Protein AF-A0A4U1FEC2-F1 (afdb_monomer)

Secondary structure (DSSP, 8-state):
------------------HHHHHHHHHHHHHH-TTS-PPPPPPSS-TT-S-TT---TT-HHHHHHHHHHHHHHHHHHHHSTTGGG-HHHHHHH-

Radius of gyration: 17.86 Å; Cα contacts (8 Å, |Δi|>4): 45; chains: 1; bounding box: 40×39×57 Å

InterPro domains:
  IPR001683 Phox homology [PF00787] (12-94)
  IPR001683 Phox homology [PS50195] (1-94)
  IPR001683 Phox homology [SM00312] (3-9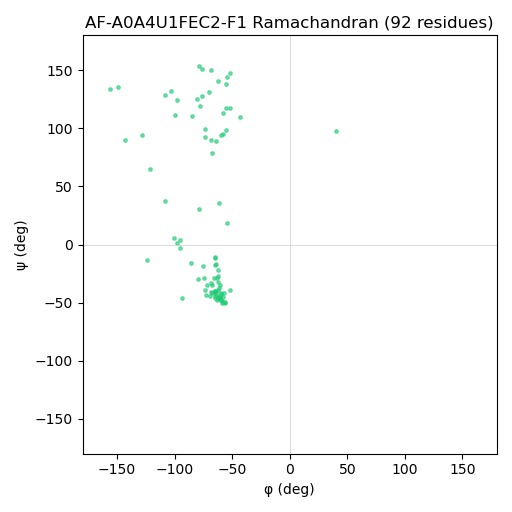4)
  IPR034783 Sorting nexin-4 [PTHR46596] (5-94)
  IPR036871 PX domain superfamily [G3DSA:3.30.1520.10] (3-94)
  IPR036871 PX domain superfamily [SSF64268] (15-94)

Organism: Monodon monoceros (NCBI:txid40151)

pLDDT: mean 80.87, std 20.53, range [38.09, 98.44]

Structure (mmCIF, N/CA/C/O backbone):
data_AF-A0A4U1FEC2-F1
#
_entry.id   AF-A0A4U1FEC2-F1
#
loop_
_atom_site.group_PDB
_atom_site.id
_atom_site.type_symbol
_atom_site.label_atom_id
_atom_site.label_alt_id
_atom_site.label_comp_id
_atom_site.label_asym_id
_atom_site.label_entity_id
_atom_site.label_seq_id
_atom_site.pdbx_PDB_ins_code
_atom_site.Cartn_x
_atom_site.Cartn_y
_atom_site.Cartn_z
_atom_site.occupancy
_atom_site.B_iso_or_equiv
_atom_site.auth_seq_id
_atom_site.auth_comp_id
_atom_site.auth_asym_id
_atom_site.auth_atom_id
_atom_site.pdbx_PDB_model_num
ATOM 1 N N . SER A 1 1 ? 24.495 26.136 31.543 1.00 50.31 1 SER A N 1
ATOM 2 C CA . SER A 1 1 ? 23.530 26.829 30.668 1.00 50.31 1 SER A CA 1
ATOM 3 C C . SER A 1 1 ? 24.269 27.155 29.385 1.00 50.31 1 SER A C 1
ATOM 5 O O . SER A 1 1 ? 25.246 27.876 29.470 1.00 50.31 1 SER A O 1
ATOM 7 N N . VAL A 1 2 ? 24.000 26.573 28.222 1.00 38.09 2 VAL A N 1
ATOM 8 C CA . VAL A 1 2 ? 22.721 26.223 27.596 1.00 38.09 2 VAL A CA 1
ATOM 9 C C . VAL A 1 2 ? 22.938 24.972 26.727 1.00 38.09 2 VAL A C 1
ATOM 11 O O . VAL A 1 2 ? 23.944 24.884 26.029 1.00 38.09 2 VAL A O 1
ATOM 14 N N . GLU A 1 3 ? 22.015 24.013 26.809 1.00 46.22 3 GLU A N 1
ATOM 15 C CA . GLU A 1 3 ? 21.905 22.831 25.940 1.00 46.22 3 GLU A CA 1
ATOM 16 C C . GLU A 1 3 ? 21.646 23.256 24.494 1.00 46.22 3 GLU A C 1
ATOM 18 O O . GLU A 1 3 ? 20.819 24.138 24.308 1.00 46.22 3 GLU A O 1
ATOM 23 N N . HIS A 1 4 ? 22.242 22.610 23.487 1.00 40.81 4 HIS A N 1
ATOM 24 C CA . HIS A 1 4 ? 21.643 22.548 22.148 1.00 40.81 4 HIS A CA 1
ATOM 25 C C . HIS A 1 4 ? 21.893 21.170 21.509 1.00 40.81 4 HIS A C 1
ATOM 27 O O . HIS A 1 4 ? 22.903 20.941 20.857 1.00 40.81 4 HIS A O 1
ATOM 33 N N . ILE A 1 5 ? 20.933 20.280 21.782 1.00 43.12 5 ILE A N 1
ATOM 34 C CA . ILE A 1 5 ? 20.288 19.307 20.884 1.00 43.12 5 ILE A CA 1
ATOM 35 C C . ILE A 1 5 ? 21.207 18.590 19.882 1.00 43.12 5 ILE A C 1
ATOM 37 O O . ILE A 1 5 ? 21.458 19.079 18.780 1.00 43.12 5 ILE A O 1
ATOM 41 N N . ASP A 1 6 ? 21.611 17.371 20.249 1.00 44.56 6 ASP A N 1
ATOM 42 C CA . ASP A 1 6 ? 22.074 16.363 19.301 1.00 44.56 6 ASP A CA 1
ATOM 43 C C . ASP A 1 6 ? 21.028 16.206 18.196 1.00 44.56 6 ASP A C 1
ATOM 45 O O . ASP A 1 6 ? 19.879 15.820 18.437 1.00 44.56 6 ASP A O 1
ATOM 49 N N . GLY A 1 7 ? 21.437 16.527 16.971 1.00 46.88 7 GLY A N 1
ATOM 50 C CA . GLY A 1 7 ? 20.705 16.170 15.774 1.00 46.88 7 GLY A CA 1
ATOM 51 C C . GLY A 1 7 ? 20.598 14.655 15.719 1.00 46.88 7 GLY A C 1
ATOM 52 O O . GLY A 1 7 ? 21.500 13.982 15.223 1.00 46.88 7 GLY A O 1
ATOM 53 N N . GLN A 1 8 ? 19.487 14.118 16.225 1.00 40.59 8 GLN A N 1
ATOM 54 C CA . GLN A 1 8 ? 19.022 12.799 15.842 1.00 40.59 8 GLN A CA 1
ATOM 55 C C . GLN A 1 8 ? 18.840 12.842 14.327 1.00 40.59 8 GLN A C 1
ATOM 57 O O . GLN A 1 8 ? 17.817 13.288 13.811 1.00 40.59 8 GLN A O 1
ATOM 62 N N . SER A 1 9 ? 19.878 12.405 13.615 1.00 44.50 9 SER A N 1
ATOM 63 C CA . SER A 1 9 ? 19.731 11.796 12.308 1.00 44.50 9 SER A CA 1
ATOM 64 C C . SER A 1 9 ? 18.552 10.849 12.449 1.00 44.50 9 SER A C 1
ATOM 66 O O . SER A 1 9 ? 18.631 9.885 13.215 1.00 44.50 9 SER A O 1
ATOM 68 N N . VAL A 1 10 ? 17.426 11.180 11.816 1.00 54.66 10 VAL A N 1
ATOM 69 C CA . VAL A 1 10 ? 16.381 10.199 11.571 1.00 54.66 10 VAL A CA 1
ATOM 70 C C . VAL A 1 10 ? 17.097 9.083 10.835 1.00 54.66 10 VAL A C 1
ATOM 72 O O . VAL A 1 10 ? 17.433 9.213 9.661 1.00 54.66 10 VAL A O 1
ATOM 75 N N . LEU A 1 11 ? 17.465 8.040 11.573 1.00 55.62 11 LEU A N 1
ATOM 76 C CA . LEU A 1 11 ? 17.991 6.821 11.007 1.00 55.62 11 LEU A CA 1
ATOM 77 C C . LEU A 1 11 ? 16.818 6.290 10.200 1.00 55.62 11 LEU A C 1
ATOM 79 O O . LEU A 1 11 ? 15.937 5.626 10.739 1.00 55.62 11 LEU A O 1
ATOM 83 N N . THR A 1 12 ? 16.725 6.694 8.935 1.00 57.00 12 THR A N 1
ATOM 84 C CA . THR A 1 12 ? 15.837 6.070 7.972 1.00 57.00 12 THR A CA 1
ATOM 85 C C . THR A 1 12 ? 16.430 4.692 7.768 1.00 57.00 12 THR A C 1
ATOM 87 O O . THR A 1 12 ? 17.219 4.476 6.849 1.00 57.00 12 THR A O 1
ATOM 90 N N . ASP A 1 13 ? 16.169 3.805 8.723 1.00 63.50 13 ASP A N 1
ATOM 91 C CA . ASP A 1 13 ? 16.556 2.418 8.633 1.00 63.50 13 ASP A CA 1
ATOM 92 C C . ASP A 1 13 ? 15.883 1.908 7.365 1.00 63.50 13 ASP A C 1
ATOM 94 O O . ASP A 1 13 ? 14.661 1.986 7.204 1.00 63.50 13 ASP A O 1
ATOM 98 N N . SER A 1 14 ? 16.689 1.566 6.365 1.00 66.94 14 SER A N 1
ATOM 99 C CA . SER A 1 14 ? 16.162 1.178 5.068 1.00 66.94 14 SER A CA 1
ATOM 100 C C . SER A 1 14 ? 15.571 -0.219 5.227 1.00 66.94 14 SER A C 1
ATOM 102 O O . SER A 1 14 ? 16.286 -1.218 5.128 1.00 66.94 14 SER A O 1
ATOM 104 N N . LEU A 1 15 ? 14.277 -0.295 5.528 1.00 81.25 15 LEU A N 1
ATOM 105 C CA . LEU A 1 15 ? 13.584 -1.563 5.706 1.00 81.25 15 LEU A CA 1
ATOM 106 C C . LEU A 1 15 ? 13.276 -2.183 4.355 1.00 81.25 15 LEU A C 1
ATOM 108 O O . LEU A 1 15 ? 12.529 -1.650 3.532 1.00 81.25 15 LEU A O 1
ATOM 112 N N . TRP A 1 16 ? 13.835 -3.364 4.147 1.00 86.69 16 TRP A N 1
ATOM 113 C CA . TRP A 1 16 ? 13.597 -4.146 2.950 1.00 86.69 16 TRP A CA 1
ATOM 114 C C . TRP A 1 16 ? 12.325 -4.971 3.132 1.00 86.69 16 TRP A C 1
ATOM 116 O O . TRP A 1 16 ? 12.305 -5.928 3.904 1.00 86.69 16 TRP A O 1
ATOM 126 N N . ARG A 1 17 ? 11.266 -4.617 2.396 1.00 91.12 17 ARG A N 1
ATOM 127 C CA . ARG A 1 17 ?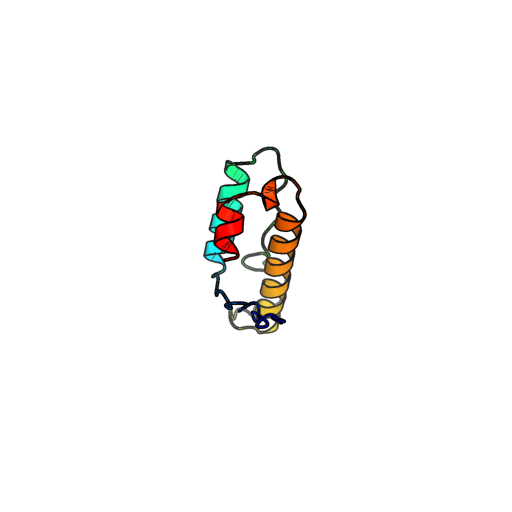 10.005 -5.373 2.342 1.00 91.12 17 ARG A CA 1
ATOM 128 C C . ARG A 1 17 ? 9.863 -6.067 0.992 1.00 91.12 17 ARG A C 1
ATOM 130 O O . ARG A 1 17 ? 9.980 -5.447 -0.066 1.00 91.12 17 ARG A O 1
ATOM 137 N N . ARG A 1 18 ? 9.597 -7.369 1.010 1.00 91.56 18 ARG A N 1
ATOM 138 C CA . ARG A 1 18 ? 9.329 -8.176 -0.186 1.00 91.56 18 ARG A CA 1
ATOM 139 C C . ARG A 1 18 ? 7.919 -7.914 -0.695 1.00 91.56 18 ARG A C 1
ATOM 141 O O . ARG A 1 18 ? 7.000 -7.687 0.083 1.00 91.56 18 ARG A O 1
ATOM 148 N N . TYR A 1 19 ? 7.710 -8.065 -2.003 1.00 91.38 19 TYR A N 1
ATOM 149 C CA . TYR A 1 19 ? 6.389 -7.907 -2.629 1.00 91.38 19 TYR A CA 1
ATOM 150 C C . TYR A 1 19 ? 5.287 -8.745 -1.951 1.00 91.38 19 TYR A C 1
ATOM 152 O O . TYR A 1 19 ? 4.179 -8.261 -1.756 1.00 91.38 19 TYR A O 1
ATOM 160 N N . SER A 1 20 ? 5.593 -9.974 -1.525 1.00 93.50 20 SER A N 1
ATOM 161 C CA . SER A 1 20 ? 4.635 -10.831 -0.812 1.00 93.50 20 SER A CA 1
ATOM 162 C C . SER A 1 20 ? 4.179 -10.253 0.533 1.00 93.50 20 SER A C 1
ATOM 164 O O . SER A 1 20 ? 3.062 -10.516 0.968 1.00 93.50 20 SER A O 1
ATOM 166 N N . GLU A 1 21 ? 5.016 -9.454 1.198 1.00 96.12 21 GLU A N 1
ATOM 167 C CA . GLU A 1 21 ? 4.634 -8.760 2.433 1.00 96.12 21 GLU A CA 1
ATOM 168 C C . GLU A 1 21 ? 3.644 -7.625 2.134 1.00 96.12 21 GLU A C 1
ATOM 170 O O . GLU A 1 21 ? 2.699 -7.421 2.894 1.00 96.12 21 GLU A O 1
ATOM 175 N N . PHE A 1 22 ? 3.783 -6.946 0.989 1.00 96.94 22 PHE A N 1
ATOM 176 C CA . PHE A 1 22 ? 2.772 -5.998 0.513 1.00 96.94 22 PHE A CA 1
ATOM 177 C C . PHE A 1 22 ? 1.447 -6.696 0.178 1.00 96.94 22 PHE A C 1
ATOM 179 O O . PHE A 1 22 ? 0.385 -6.165 0.506 1.00 96.94 22 PHE A O 1
ATOM 186 N N . GLU A 1 23 ? 1.483 -7.888 -0.439 1.00 96.12 23 GLU A N 1
ATOM 187 C CA . GLU A 1 23 ? 0.277 -8.700 -0.685 1.00 96.12 23 GLU A CA 1
ATOM 188 C C . GLU A 1 23 ? -0.442 -9.018 0.634 1.00 96.12 23 GLU A C 1
ATOM 190 O O . GLU A 1 23 ? -1.658 -8.839 0.736 1.00 96.12 23 GLU A O 1
ATOM 195 N N . LEU A 1 24 ? 0.311 -9.423 1.663 1.00 97.44 24 LEU A N 1
ATOM 196 C CA . LEU A 1 24 ? -0.234 -9.714 2.988 1.00 97.44 24 LEU A CA 1
ATOM 197 C C . LEU A 1 24 ? -0.855 -8.473 3.640 1.00 97.44 24 LEU A C 1
ATOM 199 O O . LEU A 1 24 ? -1.995 -8.542 4.101 1.00 97.44 24 LEU A O 1
ATOM 203 N N . LEU A 1 25 ? -0.146 -7.340 3.631 1.00 98.06 25 LEU A N 1
ATOM 204 C CA . LEU A 1 25 ? -0.650 -6.073 4.162 1.00 98.06 25 LEU 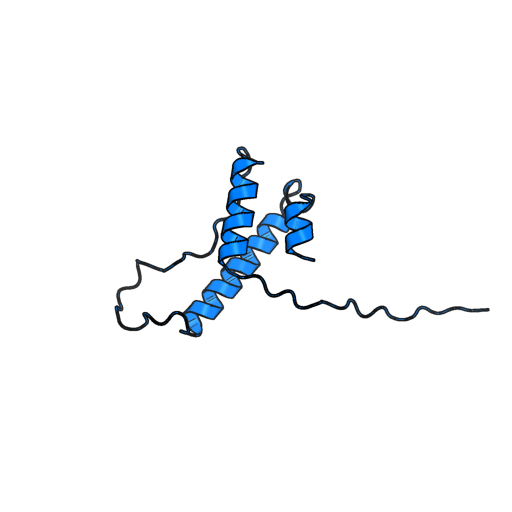A CA 1
ATOM 205 C C . LEU A 1 25 ? -1.951 -5.663 3.463 1.00 98.06 25 LEU A C 1
ATOM 207 O O . LEU A 1 25 ? -2.943 -5.365 4.126 1.00 98.06 25 LEU A O 1
ATOM 211 N N . ARG A 1 26 ? -1.986 -5.687 2.126 1.00 97.56 26 ARG A N 1
ATOM 212 C CA . ARG A 1 26 ? -3.191 -5.330 1.369 1.00 97.56 26 ARG A CA 1
ATOM 213 C C . ARG A 1 26 ? -4.367 -6.247 1.704 1.00 97.56 26 ARG A C 1
ATOM 215 O O . ARG A 1 26 ? -5.479 -5.755 1.879 1.00 97.56 26 ARG A O 1
ATOM 222 N N . ASN A 1 27 ? -4.140 -7.556 1.788 1.00 97.94 27 ASN A N 1
ATOM 223 C CA . ASN A 1 27 ? -5.193 -8.516 2.122 1.00 97.94 27 ASN A CA 1
ATOM 224 C C . ASN A 1 27 ? -5.738 -8.288 3.534 1.00 97.94 27 ASN A C 1
ATOM 226 O O . ASN A 1 27 ? -6.952 -8.285 3.721 1.00 97.94 27 ASN A O 1
ATOM 230 N N . TYR A 1 28 ? -4.858 -8.034 4.504 1.00 98.44 28 TYR A N 1
ATOM 231 C CA . TYR A 1 28 ? -5.261 -7.644 5.853 1.00 98.44 28 TYR A CA 1
ATOM 232 C C . TYR A 1 28 ? -6.150 -6.390 5.830 1.00 98.44 28 TYR A C 1
ATOM 234 O O . TYR A 1 28 ? -7.247 -6.413 6.387 1.00 98.44 28 TYR A O 1
ATOM 242 N N . LEU A 1 29 ? -5.728 -5.331 5.128 1.00 98.06 29 LEU A N 1
ATOM 243 C CA . LEU A 1 29 ? -6.492 -4.083 5.046 1.00 98.06 29 LEU A CA 1
ATOM 244 C C . LEU A 1 29 ? -7.865 -4.290 4.391 1.00 98.06 29 LEU A C 1
ATOM 246 O O . LEU A 1 29 ? -8.846 -3.720 4.855 1.00 98.06 29 LEU A O 1
ATOM 250 N N . LEU A 1 30 ? -7.958 -5.122 3.350 1.00 97.75 30 LEU A N 1
ATOM 251 C CA . LEU A 1 30 ? -9.231 -5.439 2.691 1.00 97.75 30 LEU A CA 1
ATOM 252 C C . LEU A 1 30 ? -10.207 -6.171 3.617 1.00 97.75 30 LEU A C 1
ATOM 254 O O . LEU A 1 30 ? -11.401 -5.883 3.599 1.00 97.75 30 LEU A O 1
ATOM 258 N N . VAL A 1 31 ? -9.706 -7.119 4.411 1.00 98.06 31 VAL A N 1
ATOM 259 C CA . VAL A 1 31 ? -10.533 -7.903 5.338 1.00 98.06 31 VAL A CA 1
ATOM 260 C C . VAL A 1 31 ? -10.975 -7.056 6.529 1.00 98.06 31 VAL A C 1
ATOM 262 O O . VAL A 1 31 ? -12.132 -7.124 6.933 1.00 98.06 31 VAL A O 1
ATOM 265 N N . TYR A 1 32 ? -10.068 -6.256 7.091 1.00 98.00 32 TYR A N 1
ATOM 266 C CA . TYR A 1 32 ? -10.340 -5.477 8.297 1.00 98.00 32 TYR A CA 1
ATOM 267 C C . TYR A 1 32 ? -11.138 -4.195 8.012 1.00 98.00 32 TYR A C 1
ATOM 269 O O . TYR A 1 32 ? -11.926 -3.752 8.847 1.00 98.00 32 TYR A O 1
ATOM 277 N N . TYR A 1 33 ? -10.983 -3.620 6.817 1.00 97.81 33 TYR A N 1
ATOM 278 C CA . TYR A 1 33 ? -11.670 -2.402 6.393 1.00 97.81 33 TYR A CA 1
ATOM 279 C C . TYR A 1 33 ? -12.522 -2.635 5.128 1.00 97.81 33 TYR A C 1
ATOM 281 O O . TYR A 1 33 ? -12.268 -2.013 4.095 1.00 97.81 33 TYR A O 1
ATOM 289 N N . PRO A 1 34 ? -13.578 -3.473 5.183 1.00 96.50 34 PRO A N 1
ATOM 290 C CA . PRO A 1 34 ? -14.343 -3.893 3.999 1.00 96.50 34 PRO A CA 1
ATOM 291 C C . PRO A 1 34 ? -15.092 -2.752 3.290 1.00 96.50 34 PRO A C 1
ATOM 293 O O . PRO A 1 34 ? -15.503 -2.894 2.141 1.00 96.50 34 PRO A O 1
ATOM 296 N N . HIS A 1 35 ? -15.282 -1.616 3.965 1.00 96.62 35 HIS A N 1
ATOM 297 C CA . HIS A 1 35 ? -15.930 -0.422 3.410 1.00 96.62 35 HIS A CA 1
ATOM 298 C C . HIS A 1 35 ? -14.937 0.609 2.856 1.00 96.62 35 HIS A C 1
ATOM 300 O O . HIS A 1 35 ? -15.358 1.637 2.329 1.00 96.62 35 HIS A O 1
ATOM 306 N N . ILE A 1 36 ? -13.630 0.364 2.985 1.00 97.25 36 ILE A N 1
ATOM 307 C CA . ILE A 1 36 ? -12.583 1.258 2.492 1.00 97.25 36 ILE A CA 1
ATOM 308 C C . ILE A 1 36 ? -12.006 0.678 1.205 1.00 97.25 36 ILE A C 1
ATOM 310 O O . ILE A 1 36 ? -11.631 -0.491 1.129 1.00 97.25 36 ILE A O 1
ATOM 314 N N . VAL A 1 37 ? -11.884 1.524 0.183 1.00 96.31 37 VAL A N 1
ATOM 315 C CA . VAL A 1 37 ? -11.207 1.151 -1.059 1.00 96.31 37 VAL A CA 1
ATOM 316 C C . VAL A 1 37 ? -9.702 1.115 -0.808 1.00 96.31 37 VAL A C 1
ATOM 318 O O . VAL A 1 37 ? -9.030 2.146 -0.800 1.00 96.31 37 VAL A O 1
ATOM 321 N N . VAL A 1 38 ? -9.164 -0.087 -0.603 1.00 96.62 38 VAL A N 1
ATOM 322 C CA . VAL A 1 38 ? -7.719 -0.292 -0.454 1.00 96.62 38 VAL A CA 1
ATOM 323 C C . VAL A 1 38 ? -7.048 -0.209 -1.833 1.00 96.62 38 VAL A C 1
ATOM 325 O O . VAL A 1 38 ? -7.474 -0.921 -2.752 1.00 96.62 38 VAL A O 1
ATOM 328 N N . PRO A 1 39 ? -5.994 0.614 -2.009 1.00 95.81 39 PRO A N 1
ATOM 329 C CA . PRO A 1 39 ? -5.309 0.752 -3.290 1.00 95.81 39 PRO A CA 1
ATOM 330 C C . PRO A 1 39 ? -4.827 -0.603 -3.847 1.00 95.81 39 PRO A C 1
ATOM 332 O O . PRO A 1 39 ? -4.430 -1.490 -3.081 1.00 95.81 39 PRO A O 1
ATOM 335 N N . PRO A 1 40 ? -4.859 -0.807 -5.174 1.00 93.88 40 PRO A N 1
ATOM 336 C CA . PRO A 1 40 ? -4.286 -2.001 -5.782 1.00 93.88 40 PRO A CA 1
ATOM 337 C C . PRO A 1 40 ? -2.758 -1.985 -5.655 1.00 93.88 40 PRO A C 1
ATOM 339 O O . PRO A 1 40 ? -2.136 -0.922 -5.653 1.00 93.88 40 PRO A O 1
ATOM 342 N N . LEU A 1 41 ? -2.154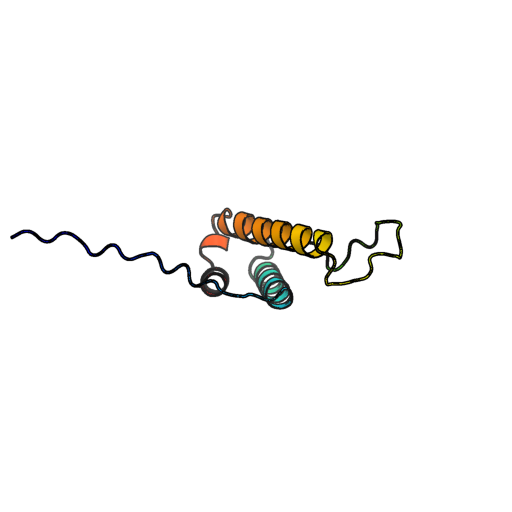 -3.170 -5.575 1.00 93.94 41 LEU A N 1
ATOM 343 C CA . LEU A 1 41 ? -0.712 -3.318 -5.774 1.00 93.94 41 LEU A CA 1
ATOM 344 C C . LEU A 1 41 ? -0.402 -3.285 -7.275 1.00 93.94 41 LEU A C 1
ATOM 346 O O . LEU A 1 41 ? -1.265 -3.672 -8.069 1.00 93.94 41 LEU A O 1
ATOM 350 N N . PRO A 1 42 ? 0.812 -2.871 -7.683 1.00 87.94 42 PRO A N 1
ATOM 351 C CA . PRO A 1 42 ? 1.247 -3.064 -9.060 1.00 87.94 42 PRO A CA 1
ATOM 352 C C . PRO A 1 42 ? 1.142 -4.549 -9.418 1.00 87.94 42 PRO A C 1
ATOM 354 O O . PRO A 1 42 ? 1.464 -5.413 -8.594 1.00 87.94 42 PRO A O 1
ATOM 357 N N . GLU A 1 43 ? 0.655 -4.833 -10.626 1.00 71.19 43 GLU A N 1
ATOM 358 C CA . GLU A 1 43 ? 0.375 -6.192 -11.085 1.00 71.19 43 GLU A CA 1
ATOM 359 C C . GLU A 1 43 ? 1.580 -7.119 -10.904 1.00 71.19 43 GLU A C 1
ATOM 361 O O . GLU A 1 43 ? 2.747 -6.730 -11.037 1.00 71.19 43 GLU A O 1
ATOM 366 N N . LYS A 1 44 ? 1.289 -8.394 -10.632 1.00 63.97 44 LYS A N 1
ATOM 367 C CA . LYS A 1 44 ? 2.330 -9.417 -10.521 1.00 63.97 44 LYS A CA 1
ATOM 368 C C . LYS A 1 44 ? 3.069 -9.570 -11.855 1.00 63.97 44 LYS A C 1
ATOM 370 O O . LYS A 1 44 ? 4.276 -9.818 -11.834 1.00 63.97 44 LYS A O 1
ATOM 375 N N . ARG A 1 45 ? 2.359 -9.364 -12.978 1.00 56.78 45 ARG A N 1
ATOM 376 C CA . ARG A 1 45 ? 2.837 -9.328 -14.368 1.00 56.78 45 ARG A CA 1
ATOM 377 C C . ARG A 1 45 ? 1.858 -8.513 -15.215 1.00 56.78 45 ARG A C 1
ATOM 379 O O . ARG A 1 45 ? 0.665 -8.771 -15.131 1.00 56.78 45 ARG A O 1
ATOM 386 N N . ALA A 1 46 ? 2.362 -7.604 -16.047 1.00 49.91 46 ALA A N 1
ATOM 387 C CA . ALA A 1 46 ? 1.567 -7.017 -17.119 1.00 49.91 46 ALA A CA 1
ATOM 388 C C . ALA A 1 46 ? 1.292 -8.112 -18.162 1.00 49.91 46 ALA A C 1
ATOM 390 O O . ALA A 1 46 ? 2.088 -8.322 -19.073 1.00 49.91 46 ALA A O 1
ATOM 391 N N . GLU A 1 47 ? 0.195 -8.853 -18.014 1.00 50.34 47 GLU A N 1
ATOM 392 C CA . GLU A 1 47 ? -0.211 -9.882 -18.987 1.00 50.34 47 GLU A CA 1
ATOM 393 C C . GLU A 1 47 ? -0.567 -9.287 -20.364 1.00 50.34 47 GLU A C 1
ATOM 395 O O . GLU A 1 47 ? -0.660 -10.018 -21.347 1.00 50.34 47 GLU A O 1
ATOM 400 N N . PHE A 1 48 ? -0.688 -7.959 -20.470 1.00 47.88 48 PHE A N 1
ATOM 401 C CA . PHE A 1 48 ? -1.163 -7.266 -21.668 1.00 47.88 48 PHE A CA 1
ATOM 402 C C . PHE A 1 48 ? -0.090 -6.644 -22.576 1.00 47.88 48 PHE A C 1
ATOM 404 O O . PHE A 1 48 ? -0.449 -5.999 -23.561 1.00 47.88 48 PHE A O 1
ATOM 411 N N . VAL A 1 49 ? 1.213 -6.837 -22.330 1.00 49.09 49 VAL A N 1
ATOM 412 C CA . VAL A 1 49 ? 2.247 -6.301 -23.239 1.00 49.09 49 VAL A CA 1
ATOM 413 C C . VAL A 1 49 ? 2.758 -7.392 -24.182 1.00 49.09 49 VAL A C 1
ATOM 415 O O . VAL A 1 49 ? 3.436 -8.336 -23.790 1.00 49.09 49 VAL A O 1
ATOM 418 N N . TRP A 1 50 ? 2.412 -7.211 -25.454 1.00 48.75 50 TRP A N 1
ATOM 419 C CA . TRP A 1 50 ? 2.568 -8.046 -26.652 1.00 48.75 50 TRP A CA 1
ATOM 420 C C . TRP A 1 50 ? 3.994 -8.536 -27.010 1.00 48.75 50 TRP A C 1
ATOM 422 O O . TRP A 1 50 ? 4.234 -8.954 -28.139 1.00 48.75 50 TRP A O 1
ATOM 432 N N . HIS A 1 51 ? 4.965 -8.531 -26.096 1.00 46.59 51 HIS A N 1
ATOM 433 C CA . HIS A 1 51 ? 6.326 -8.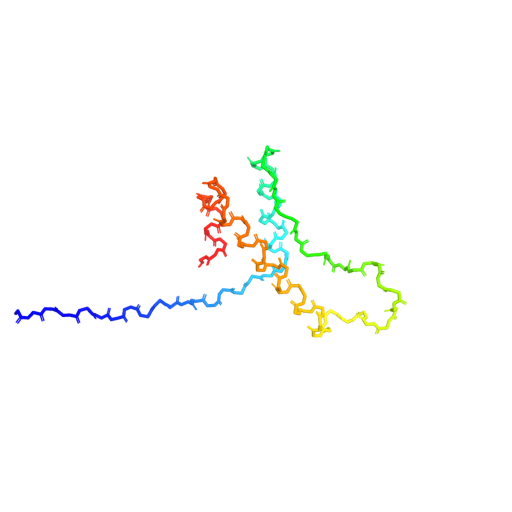996 -26.375 1.00 46.59 51 HIS A CA 1
ATOM 434 C C . HIS A 1 51 ? 6.796 -10.019 -25.339 1.00 46.59 51 HIS A C 1
ATOM 436 O O . HIS A 1 51 ? 7.372 -9.702 -24.302 1.00 46.59 51 HIS A O 1
ATOM 442 N N . LYS A 1 52 ? 6.592 -11.292 -25.692 1.00 46.84 52 LYS A N 1
ATOM 443 C CA . LYS A 1 52 ? 7.096 -12.521 -25.052 1.00 46.84 52 LYS A CA 1
ATOM 444 C C . LYS A 1 52 ? 8.641 -12.649 -25.036 1.00 46.84 52 LYS A C 1
ATOM 446 O O . LYS A 1 52 ? 9.162 -13.748 -25.184 1.00 46.84 52 LYS A O 1
ATOM 451 N N . LEU A 1 53 ? 9.388 -11.555 -24.870 1.00 49.44 53 LEU A N 1
ATOM 452 C CA . LEU A 1 53 ? 10.859 -11.569 -24.827 1.00 49.44 53 LEU A CA 1
ATOM 453 C C . LEU A 1 53 ? 11.461 -10.953 -23.551 1.00 49.44 53 LEU A C 1
ATOM 455 O O . LEU A 1 53 ? 12.618 -11.228 -23.263 1.00 49.44 53 LEU A O 1
ATOM 459 N N . SER A 1 54 ? 10.685 -10.232 -22.733 1.00 48.16 54 SER A N 1
ATOM 460 C CA . SER A 1 54 ? 11.177 -9.571 -21.504 1.00 48.16 54 SER A CA 1
ATOM 461 C C . SER A 1 54 ? 10.678 -10.251 -20.223 1.00 48.16 54 SER A C 1
ATOM 463 O O . SER A 1 54 ? 10.308 -9.601 -19.251 1.00 48.16 54 SER A O 1
ATOM 465 N N . ALA A 1 55 ? 10.598 -11.583 -20.229 1.00 53.00 55 ALA A N 1
ATOM 466 C CA . ALA A 1 55 ? 10.091 -12.391 -19.117 1.00 53.00 55 ALA A CA 1
ATOM 467 C C . ALA A 1 55 ? 11.118 -12.590 -17.982 1.00 53.00 55 ALA A C 1
ATOM 469 O O . ALA A 1 55 ? 11.108 -13.631 -17.324 1.00 53.00 55 ALA A O 1
ATOM 470 N N . ASP A 1 56 ? 12.008 -11.622 -17.759 1.00 61.22 56 ASP A N 1
ATOM 471 C CA . ASP A 1 56 ? 12.957 -11.663 -16.653 1.00 61.22 56 ASP A CA 1
ATOM 472 C C . ASP A 1 56 ? 12.416 -10.831 -15.485 1.00 61.22 56 ASP A C 1
ATOM 474 O O . ASP A 1 56 ? 12.111 -9.649 -15.623 1.00 61.22 56 ASP A O 1
ATOM 478 N N . ASN A 1 57 ? 12.294 -11.445 -14.306 1.00 64.88 57 ASN A N 1
ATOM 479 C CA . ASN A 1 57 ? 11.901 -10.726 -13.092 1.00 64.88 57 ASN A CA 1
ATOM 480 C C . ASN A 1 57 ? 12.960 -9.689 -12.668 1.00 64.88 57 ASN A C 1
ATOM 482 O O . ASN A 1 57 ? 12.680 -8.893 -11.771 1.00 64.88 57 ASN A O 1
ATOM 486 N N . MET A 1 58 ? 14.149 -9.734 -13.278 1.00 69.38 58 MET A N 1
ATOM 487 C CA . MET A 1 58 ? 15.250 -8.787 -13.115 1.00 69.38 58 MET A CA 1
ATOM 488 C C . MET A 1 58 ? 15.275 -7.690 -14.193 1.00 69.38 58 MET A C 1
ATOM 490 O O . MET A 1 58 ? 16.202 -6.884 -14.190 1.00 69.38 58 MET A O 1
ATOM 494 N N . ASP A 1 59 ? 14.288 -7.634 -15.099 1.00 81.38 59 ASP A N 1
ATOM 495 C CA . ASP A 1 59 ? 14.156 -6.524 -16.050 1.00 81.38 59 ASP A CA 1
ATOM 496 C C . ASP A 1 59 ? 14.097 -5.187 -15.279 1.00 81.38 59 ASP A C 1
ATOM 498 O O . ASP A 1 59 ? 13.179 -4.993 -14.470 1.00 81.38 59 ASP A O 1
ATOM 502 N N . PRO A 1 60 ? 15.063 -4.268 -15.469 1.00 83.62 60 PRO A N 1
ATOM 503 C CA . PRO A 1 60 ? 15.162 -3.051 -14.666 1.00 83.62 60 PRO A CA 1
ATOM 504 C C . PRO A 1 60 ? 13.914 -2.173 -14.795 1.00 83.62 60 PRO A C 1
ATOM 506 O O . PRO A 1 60 ? 13.459 -1.604 -13.802 1.00 83.62 60 PRO A O 1
ATOM 509 N N . ASP A 1 61 ? 13.301 -2.134 -15.978 1.00 83.31 61 ASP A N 1
ATOM 510 C CA . ASP A 1 61 ? 12.072 -1.382 -16.213 1.00 83.31 61 ASP A CA 1
ATOM 511 C C . ASP A 1 61 ? 10.891 -1.965 -15.424 1.00 83.31 61 ASP A C 1
ATOM 513 O O . ASP A 1 61 ? 10.066 -1.237 -14.865 1.00 83.31 61 ASP A O 1
ATOM 517 N N . PHE A 1 62 ? 10.786 -3.292 -15.358 1.00 82.31 62 PHE A N 1
ATOM 518 C CA . PHE A 1 62 ? 9.796 -3.974 -14.532 1.00 82.31 62 PHE A CA 1
ATOM 519 C C . PHE A 1 62 ? 10.018 -3.730 -13.039 1.00 82.31 62 PHE A C 1
ATOM 521 O O . PHE A 1 62 ? 9.054 -3.444 -12.320 1.00 82.31 62 PHE A O 1
ATOM 528 N N . VAL A 1 63 ? 11.267 -3.817 -12.580 1.00 85.12 63 VAL A N 1
ATOM 529 C CA . VAL A 1 63 ? 11.637 -3.549 -11.186 1.00 85.12 6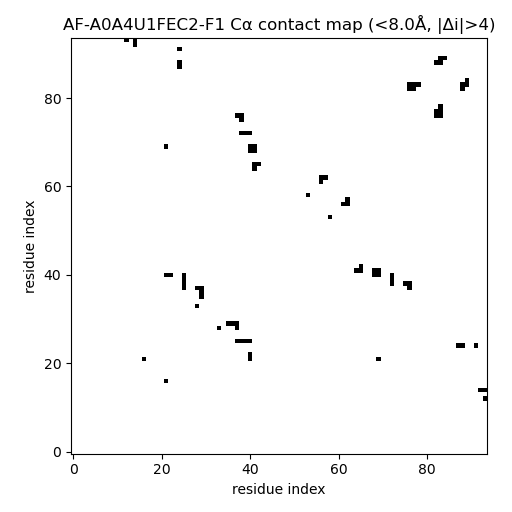3 VAL A CA 1
ATOM 530 C C . VAL A 1 63 ? 11.281 -2.112 -10.807 1.00 85.12 63 VAL A C 1
ATOM 532 O O . VAL A 1 63 ? 10.638 -1.907 -9.777 1.00 85.12 63 VAL A O 1
ATOM 535 N N . GLU A 1 64 ? 11.599 -1.131 -11.654 1.00 88.81 64 GLU A N 1
ATOM 536 C CA . GLU A 1 64 ? 11.316 0.279 -11.379 1.00 88.81 64 GLU A CA 1
ATOM 537 C C . GLU A 1 64 ? 9.814 0.589 -11.416 1.00 88.81 64 GLU A C 1
ATOM 539 O O . GLU A 1 64 ? 9.287 1.200 -10.485 1.00 88.81 64 GLU A O 1
ATOM 544 N N . ARG A 1 65 ? 9.069 0.081 -12.412 1.00 87.19 65 ARG A N 1
ATOM 545 C CA . ARG A 1 65 ? 7.596 0.208 -12.440 1.00 87.19 65 ARG A CA 1
ATOM 546 C C . ARG A 1 65 ? 6.955 -0.377 -11.185 1.00 87.19 65 ARG A C 1
ATOM 548 O O . ARG A 1 65 ? 6.025 0.210 -10.626 1.00 87.19 65 ARG A O 1
ATOM 555 N N . ARG A 1 66 ? 7.448 -1.530 -10.724 1.00 90.44 66 ARG A N 1
ATOM 556 C CA . ARG A 1 66 ? 6.981 -2.150 -9.484 1.00 90.44 66 ARG A CA 1
ATOM 557 C C . ARG A 1 66 ? 7.322 -1.285 -8.276 1.00 90.44 66 ARG A C 1
ATOM 559 O O . ARG A 1 66 ? 6.438 -1.070 -7.454 1.00 90.44 66 ARG A O 1
ATOM 566 N N . ARG A 1 67 ? 8.550 -0.773 -8.171 1.00 92.31 67 ARG A N 1
ATOM 567 C CA . ARG A 1 67 ? 8.981 0.104 -7.071 1.00 92.31 67 ARG A CA 1
ATOM 568 C C . ARG A 1 67 ? 8.073 1.332 -6.958 1.00 92.31 67 ARG A C 1
ATOM 570 O O . ARG A 1 67 ? 7.512 1.567 -5.892 1.00 92.31 67 ARG A O 1
ATOM 577 N N . ILE A 1 68 ? 7.842 2.030 -8.072 1.00 92.94 68 ILE A N 1
ATOM 578 C CA . ILE A 1 68 ? 6.943 3.194 -8.151 1.00 92.94 68 ILE A CA 1
ATOM 579 C C . ILE A 1 68 ? 5.506 2.814 -7.761 1.00 92.94 68 ILE A C 1
ATOM 581 O O . ILE A 1 68 ? 4.821 3.553 -7.054 1.00 92.94 68 ILE A O 1
ATOM 585 N N . GLY A 1 69 ? 5.015 1.657 -8.211 1.00 94.62 69 GLY A N 1
ATOM 586 C CA . GLY A 1 69 ? 3.676 1.184 -7.859 1.00 94.62 69 GLY A CA 1
ATOM 587 C C . GLY A 1 69 ? 3.516 0.879 -6.366 1.00 94.62 69 GLY A C 1
ATOM 588 O O . GLY A 1 69 ? 2.488 1.214 -5.779 1.00 94.62 69 GLY A O 1
ATOM 589 N N . LEU A 1 70 ? 4.531 0.277 -5.743 1.00 96.19 70 LEU A N 1
ATOM 590 C CA . LEU A 1 70 ? 4.545 -0.005 -4.305 1.00 96.19 70 LEU A CA 1
ATOM 591 C C . LEU A 1 70 ? 4.632 1.285 -3.481 1.00 96.19 70 LEU A C 1
ATOM 593 O O . LEU A 1 70 ? 3.910 1.427 -2.497 1.00 96.19 70 LEU A O 1
ATOM 597 N N . GLU A 1 71 ? 5.442 2.250 -3.914 1.00 95.50 71 GLU A N 1
ATOM 598 C CA . GLU A 1 71 ? 5.521 3.576 -3.296 1.00 95.50 71 GLU A CA 1
ATOM 599 C C . GLU A 1 71 ? 4.159 4.288 -3.330 1.00 95.50 71 GLU A C 1
ATOM 601 O O . GLU A 1 71 ? 3.653 4.732 -2.299 1.00 95.50 71 GLU A O 1
ATOM 606 N N . ASN A 1 72 ? 3.495 4.298 -4.489 1.00 96.75 72 ASN A N 1
ATOM 607 C CA . ASN A 1 72 ? 2.153 4.864 -4.630 1.00 96.75 72 ASN A CA 1
ATOM 608 C C . ASN A 1 72 ? 1.106 4.159 -3.757 1.00 96.75 72 ASN A C 1
ATOM 610 O O . ASN A 1 72 ? 0.207 4.817 -3.228 1.00 96.75 72 ASN A O 1
ATOM 614 N N . PHE A 1 73 ? 1.200 2.835 -3.596 1.00 97.56 73 PHE A N 1
ATOM 615 C CA . PHE A 1 73 ? 0.344 2.091 -2.672 1.00 97.56 73 PHE A CA 1
ATOM 616 C C . PHE A 1 73 ? 0.517 2.609 -1.236 1.00 97.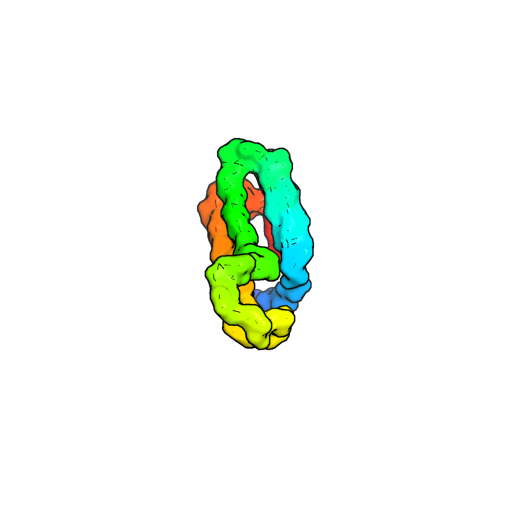56 73 PHE A C 1
ATOM 618 O O . PHE A 1 73 ? -0.479 2.968 -0.605 1.00 97.56 73 PHE A O 1
ATOM 625 N N . LEU A 1 74 ? 1.757 2.726 -0.749 1.00 97.44 74 LEU A N 1
ATOM 626 C CA . LEU A 1 74 ? 2.039 3.210 0.608 1.00 97.44 74 LEU A CA 1
ATOM 627 C C . LEU A 1 74 ? 1.561 4.646 0.814 1.00 97.44 74 LEU A C 1
ATOM 629 O O . LEU A 1 74 ? 0.880 4.919 1.800 1.00 97.44 74 LEU A O 1
ATOM 633 N N . LEU A 1 75 ? 1.850 5.543 -0.132 1.00 97.75 75 LEU A N 1
ATOM 634 C CA . LEU A 1 75 ? 1.418 6.941 -0.063 1.00 97.75 75 LEU A CA 1
ATOM 635 C C . LEU A 1 75 ? -0.107 7.059 0.009 1.00 97.75 75 LEU A C 1
ATOM 637 O O . LEU A 1 75 ? -0.636 7.826 0.812 1.00 97.75 75 LEU A O 1
ATOM 641 N N . ARG A 1 76 ? -0.837 6.266 -0.784 1.00 97.94 76 ARG A N 1
ATOM 642 C CA . ARG A 1 76 ? -2.306 6.274 -0.763 1.00 97.94 76 ARG A CA 1
ATOM 643 C C . ARG A 1 76 ? -2.868 5.724 0.544 1.00 97.94 76 ARG A C 1
ATOM 645 O O . ARG A 1 76 ? -3.794 6.326 1.085 1.00 97.94 76 ARG A O 1
ATOM 652 N N . VAL A 1 77 ? -2.302 4.642 1.080 1.00 97.94 77 VAL A N 1
ATOM 653 C CA . VAL A 1 77 ? -2.703 4.113 2.395 1.00 97.94 77 VAL A CA 1
ATOM 654 C C . VAL A 1 77 ? -2.425 5.145 3.497 1.00 97.94 77 VAL A C 1
ATOM 656 O O . VAL A 1 77 ? -3.315 5.435 4.295 1.00 97.94 77 VAL A O 1
ATOM 659 N N . ALA A 1 78 ? -1.250 5.780 3.485 1.00 97.50 78 ALA A N 1
ATOM 660 C CA . ALA A 1 78 ? -0.872 6.827 4.438 1.00 97.50 78 ALA A CA 1
ATOM 661 C C . ALA A 1 78 ? -1.722 8.108 4.318 1.00 97.50 78 ALA A C 1
ATOM 663 O O . ALA A 1 78 ? -1.930 8.803 5.309 1.00 97.50 78 ALA A O 1
ATOM 664 N N . SER A 1 79 ? -2.245 8.421 3.129 1.00 97.81 79 SER A N 1
ATOM 665 C CA . SER A 1 79 ? -3.131 9.576 2.915 1.00 97.81 79 SER A CA 1
ATOM 666 C C . S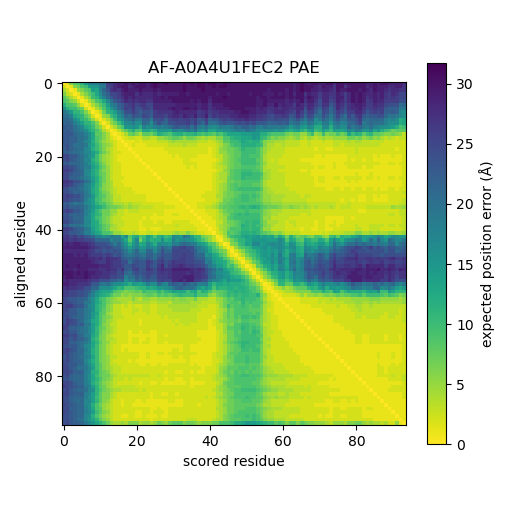ER A 1 79 ? -4.558 9.363 3.436 1.00 97.81 79 SER A C 1
ATOM 668 O O . SER A 1 79 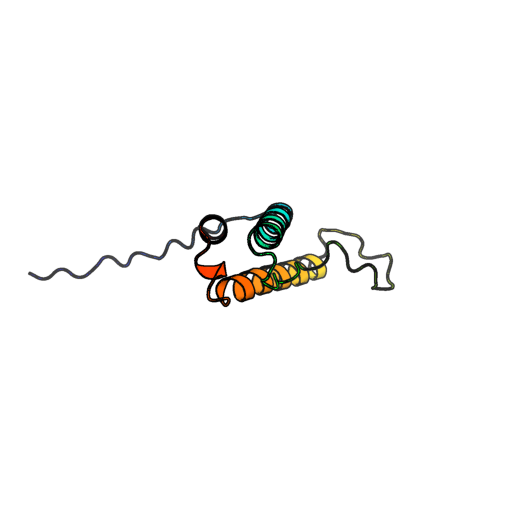? -5.298 10.326 3.632 1.00 97.81 79 SER A O 1
ATOM 670 N N . HIS A 1 80 ? -4.966 8.109 3.664 1.00 98.00 80 HIS A N 1
ATOM 671 C CA . HIS A 1 80 ? -6.317 7.800 4.110 1.00 98.00 80 HIS A CA 1
ATOM 672 C C . HIS A 1 80 ? -6.450 8.029 5.627 1.00 98.00 80 HIS A C 1
ATOM 674 O O . HIS A 1 80 ? -5.737 7.380 6.396 1.00 98.00 80 HIS A O 1
ATOM 680 N N . PRO A 1 81 ? -7.411 8.850 6.101 1.00 97.19 81 PRO A N 1
ATOM 681 C CA . PRO A 1 81 ? -7.480 9.306 7.498 1.00 97.19 81 PRO A CA 1
ATOM 682 C C . PRO A 1 81 ? -7.669 8.184 8.530 1.00 97.19 81 PRO A C 1
ATOM 684 O O . PRO A 1 81 ? -7.367 8.366 9.709 1.00 97.19 81 PRO A O 1
ATOM 687 N N . ILE A 1 82 ? -8.192 7.035 8.091 1.00 97.69 82 ILE A N 1
ATOM 688 C CA . ILE A 1 82 ? -8.375 5.840 8.926 1.00 97.69 82 ILE A CA 1
ATOM 689 C C . ILE A 1 82 ? -7.181 4.883 8.812 1.00 97.69 82 ILE A C 1
ATOM 691 O O . ILE A 1 82 ? -6.686 4.417 9.833 1.00 97.69 82 ILE A O 1
ATOM 695 N N . LEU A 1 83 ? -6.695 4.597 7.596 1.00 97.75 83 LEU A N 1
ATOM 696 C CA . LEU A 1 83 ? -5.695 3.541 7.393 1.00 97.75 83 LEU A CA 1
ATOM 697 C C . LEU A 1 83 ? -4.309 3.975 7.878 1.00 97.75 83 LEU A C 1
ATOM 699 O O . LEU A 1 83 ? -3.540 3.144 8.347 1.00 97.75 83 LEU A O 1
ATOM 703 N N . CYS A 1 84 ? -4.007 5.276 7.840 1.00 96.88 84 CYS A N 1
ATOM 704 C CA . CYS A 1 84 ? -2.735 5.809 8.324 1.00 96.88 84 CYS A CA 1
ATOM 705 C C . CYS A 1 84 ? -2.513 5.618 9.833 1.00 96.88 84 CYS A C 1
ATOM 707 O O . CYS A 1 84 ? -1.388 5.734 10.308 1.00 96.88 84 CYS A O 1
ATOM 709 N N . ARG A 1 85 ? -3.580 5.320 10.586 1.00 96.69 85 ARG A N 1
ATOM 710 C CA . ARG A 1 85 ? -3.548 5.047 12.030 1.00 96.69 85 ARG A CA 1
ATOM 711 C C . ARG A 1 85 ? -3.543 3.551 12.350 1.00 96.69 85 ARG A C 1
ATOM 713 O O . ARG A 1 85 ? -3.573 3.182 13.524 1.00 96.69 85 ARG A O 1
ATOM 720 N N . ASP A 1 86 ? -3.547 2.690 11.333 1.00 97.94 86 ASP A N 1
ATOM 721 C CA . ASP A 1 86 ? -3.519 1.246 11.521 1.00 97.94 86 ASP A CA 1
ATOM 722 C C . ASP A 1 86 ? -2.149 0.795 12.052 1.00 97.94 86 ASP A C 1
ATOM 724 O O . ASP A 1 86 ? -1.095 1.166 11.532 1.00 97.94 86 ASP A O 1
ATOM 728 N N . LYS A 1 87 ? -2.163 -0.023 13.109 1.00 97.31 87 LYS A N 1
ATOM 729 C CA . LYS A 1 87 ? -0.939 -0.475 13.784 1.00 97.31 87 LYS A CA 1
ATOM 730 C C . LYS A 1 87 ? -0.093 -1.404 12.914 1.00 97.31 87 LYS A C 1
ATOM 732 O O . LYS A 1 87 ? 1.128 -1.366 13.018 1.00 97.31 87 LYS A O 1
ATOM 737 N N . ILE A 1 88 ? -0.725 -2.236 12.087 1.00 97.06 88 ILE A N 1
ATOM 738 C CA . ILE A 1 88 ? -0.033 -3.173 11.197 1.00 97.06 88 ILE A CA 1
ATOM 739 C C . ILE A 1 88 ? 0.591 -2.404 10.036 1.00 97.06 88 ILE A C 1
ATOM 741 O O . ILE A 1 88 ? 1.727 -2.684 9.668 1.00 97.06 88 ILE A O 1
ATOM 745 N N . PHE A 1 89 ? -0.101 -1.389 9.511 1.00 97.31 89 PHE A N 1
ATOM 746 C CA . PHE A 1 89 ? 0.485 -0.475 8.533 1.00 97.31 89 PHE A CA 1
ATOM 747 C C . PHE A 1 89 ? 1.684 0.289 9.105 1.00 97.31 89 PHE A C 1
ATOM 749 O O . PHE A 1 89 ? 2.730 0.333 8.467 1.00 97.31 89 PHE A O 1
ATOM 756 N N . TYR A 1 90 ? 1.574 0.833 10.320 1.00 95.00 90 TYR A N 1
ATOM 757 C CA . TYR A 1 90 ? 2.701 1.502 10.974 1.00 95.00 90 TYR A CA 1
ATOM 758 C C . TYR A 1 90 ? 3.893 0.552 11.161 1.00 95.00 90 TYR A C 1
ATOM 760 O O . TYR A 1 90 ? 5.000 0.883 10.754 1.00 95.00 90 TYR A O 1
ATOM 768 N N . LEU A 1 91 ? 3.652 -0.662 11.675 1.00 94.25 91 LEU A N 1
ATOM 769 C CA . LEU A 1 91 ? 4.688 -1.688 11.846 1.00 94.25 91 LEU A CA 1
ATOM 770 C C . LEU A 1 91 ? 5.314 -2.133 10.517 1.00 94.25 91 LEU A C 1
ATOM 772 O O . LEU A 1 91 ? 6.453 -2.576 10.484 1.00 94.25 91 LEU A O 1
ATOM 776 N N . PHE A 1 92 ? 4.583 -2.040 9.411 1.00 95.12 92 PHE A N 1
ATOM 777 C CA . PHE A 1 92 ? 5.136 -2.336 8.096 1.00 95.12 92 PHE A CA 1
ATOM 778 C C . PHE A 1 92 ? 6.184 -1.294 7.660 1.00 95.12 92 PHE A C 1
ATOM 780 O O . PHE A 1 92 ? 7.143 -1.655 6.971 1.00 95.12 92 PHE A O 1
ATOM 787 N N . LEU A 1 93 ? 6.009 -0.028 8.063 1.00 92.56 93 LEU A N 1
ATOM 788 C CA . LEU A 1 93 ? 6.874 1.110 7.719 1.00 92.56 93 LEU A CA 1
ATOM 789 C C . LEU A 1 93 ? 8.089 1.289 8.647 1.00 92.56 93 LEU A C 1
ATOM 791 O O . LEU A 1 93 ? 8.994 2.039 8.286 1.00 92.56 93 LEU A O 1
ATOM 795 N N . THR A 1 94 ? 8.082 0.651 9.820 1.00 87.44 94 THR A N 1
ATOM 796 C CA . THR A 1 94 ? 9.133 0.700 10.860 1.00 87.44 94 THR A CA 1
ATOM 797 C C . THR A 1 94 ? 9.830 -0.638 11.051 1.00 87.44 94 THR A C 1
ATOM 799 O O . THR A 1 94 ? 10.965 -0.629 11.559 1.00 87.44 94 THR A O 1
#

Sequence (94 aa):
SVEHIDGQSVLTDSLWRRYSEFELLRNYLLVYYPHIVVPPLPEKRAEFVWHKLSADNMDPDFVERRRIGLENFLLRVASHPILCRDKIFYLFLT

Nearest PDB structures (foldseek):
  5f0p-assembly1_C  TM=8.136E-01  e=5.947E-04  Homo sapiens
  6e8r-assembly2_B  TM=5.833E-01  e=6.045E-02  Homo sapiens

Mean predicted aligned error: 10.02 Å

Foldseek 3Di:
DDDDDDPPPPPQVPDDDDPVVVVVVQVVCCVVPVPDDQDDQPDPDPPPDPDPPQPDPVPVVNVVVNVVRVVVNLVVLCPDPPSVPDPVNVVVSD

Solvent-accessible surface area (backbone atoms only — not comparable to full-atom values): 6187 Å² total; per-residue (Å²): 141,80,90,80,78,82,79,73,70,77,76,75,71,84,77,86,77,55,72,69,56,54,52,51,52,51,51,50,48,43,70,77,36,74,89,52,89,69,73,69,72,55,69,97,62,78,88,81,61,96,58,98,77,71,88,49,90,76,38,65,68,60,47,50,55,41,52,55,29,48,50,51,32,51,53,53,43,54,68,34,91,66,55,51,71,33,68,68,57,49,59,71,78,105